Protein AF-A0A816HQ93-F1 (afdb_monomer)

Solvent-accessible surface area (backbone atoms only — not comparable to full-atom values): 8313 Å² total; per-residue (Å²): 134,85,81,80,67,64,86,59,54,49,67,66,62,56,48,53,56,49,52,57,51,48,50,42,70,73,32,41,80,74,82,33,50,63,66,55,41,50,50,51,51,32,56,52,48,36,55,51,49,53,54,51,41,54,55,51,51,52,50,52,53,51,45,51,54,49,50,54,50,52,52,50,53,50,51,52,53,52,60,59,49,72,75,51,86,86,78,76,91,75,81,78,68,86,67,91,59,77,44,70,62,56,38,51,30,46,33,52,42,37,31,45,54,49,51,54,47,50,33,56,75,68,68,51,76,45,93,61,54,63,48,51,56,51,52,48,54,60,48,66,67,80,133

Secondary structure (DSSP, 8-state):
-------S--HHHHHHHHHHHHHHHHHBTTTB-HHHHHHHHHHHHHHHHHHHHHHHHHHHHHHHHHHHHHHHHHHHHHHHHTTS---------------HHHHHHHHHHHHHHHHHHHHHHTT---TTHHHHHHHHHHTT---

Sequence (143 aa):
MILIAPSKPSNSIIATFRHLQAFSNDYSGSVLTEDECKQFQTIAMEEITKNYYELCSEILSSVRKMEDSIQRLRRVRESSKALSTMSQSMTTSSTAALTDDNKIRMQIQHDVNAYTSELKNLDIHIESSNKLTILNEESRLQI

Radius of gyration: 21.73 Å; Cα contacts (8 Å, |Δi|>4): 84; chains: 1; bounding box: 52×18×67 Å

Foldseek 3Di:
DDPDFDDAADVVLVVVLVVLVVQCVVPDPPPDDNVVSLVVSLVVLQVVLVVVLVVLVVVLVVLVVVQVVVVVVVVVVVVVVVVDPDDDDPPPPDPPPPDVSLSSLSNLLNNLVVNLVSCVVSVHDYPSNVSSVVSNVSSPDDD

Mean predicted aligned error: 8.16 Å

pLDDT: mean 85.09, std 17.44, range [37.66, 98.25]

Structure (mmCIF, N/CA/C/O backbone):
data_AF-A0A816HQ93-F1
#
_entry.id   AF-A0A816HQ93-F1
#
loop_
_atom_site.group_PDB
_atom_site.id
_atom_site.type_symbol
_atom_site.label_atom_id
_atom_site.label_alt_id
_atom_site.label_comp_id
_atom_site.label_asym_id
_atom_site.label_entity_id
_atom_site.label_seq_id
_atom_site.pdbx_PDB_ins_code
_atom_site.Cartn_x
_atom_site.Cartn_y
_atom_site.Cartn_z
_atom_site.occupancy
_atom_site.B_iso_or_equiv
_atom_site.auth_seq_id
_atom_site.auth_comp_id
_atom_site.auth_asym_id
_atom_site.auth_atom_id
_atom_site.pdbx_PDB_model_num
ATOM 1 N N . MET A 1 1 ? -30.151 9.261 4.744 1.00 37.66 1 MET A N 1
ATOM 2 C CA . MET A 1 1 ? -28.806 9.722 4.343 1.00 37.66 1 MET A CA 1
ATOM 3 C C . MET A 1 1 ? -27.911 8.492 4.293 1.00 37.66 1 MET A C 1
ATOM 5 O O . MET A 1 1 ? -27.657 7.908 5.336 1.00 37.66 1 MET A O 1
ATOM 9 N N . ILE A 1 2 ? -27.570 8.006 3.098 1.00 44.25 2 ILE A N 1
ATOM 10 C CA . ILE A 1 2 ? -26.739 6.803 2.939 1.00 44.25 2 ILE A CA 1
ATOM 11 C C . ILE A 1 2 ? -25.299 7.221 3.254 1.00 44.25 2 ILE A C 1
ATOM 13 O O . ILE A 1 2 ? -24.699 7.979 2.498 1.00 44.25 2 ILE A O 1
ATOM 17 N N . LEU A 1 3 ? -24.771 6.795 4.401 1.00 49.88 3 LEU A N 1
ATOM 18 C CA . LEU A 1 3 ? -23.350 6.918 4.727 1.00 49.88 3 LEU A CA 1
ATOM 19 C C . LEU A 1 3 ? -22.580 6.009 3.762 1.00 49.88 3 LEU A C 1
ATOM 21 O O . LEU A 1 3 ? -22.602 4.791 3.916 1.00 49.88 3 LEU A O 1
ATOM 25 N N . ILE A 1 4 ? -21.961 6.589 2.733 1.00 61.38 4 ILE A N 1
ATOM 26 C CA . ILE A 1 4 ? -21.182 5.829 1.751 1.00 61.38 4 ILE A CA 1
ATOM 27 C C . ILE A 1 4 ? -19.893 5.377 2.444 1.00 61.38 4 ILE A C 1
ATOM 29 O O . ILE A 1 4 ? -19.037 6.196 2.776 1.00 61.38 4 ILE A O 1
ATOM 33 N N . ALA A 1 5 ? -19.785 4.078 2.709 1.00 70.94 5 ALA A N 1
ATOM 34 C CA . ALA A 1 5 ? -18.534 3.468 3.132 1.00 70.94 5 ALA A CA 1
ATOM 35 C C . ALA A 1 5 ? -17.514 3.550 1.982 1.00 70.94 5 ALA A C 1
ATOM 37 O O . ALA A 1 5 ? -17.907 3.398 0.816 1.00 70.94 5 ALA A O 1
ATOM 38 N N . PRO A 1 6 ? -16.223 3.780 2.272 1.00 82.38 6 PRO A N 1
ATOM 39 C CA . PRO A 1 6 ? -15.210 3.688 1.238 1.00 82.38 6 PRO A CA 1
ATOM 40 C C . PRO A 1 6 ? -15.232 2.290 0.612 1.00 82.38 6 PRO A C 1
ATOM 42 O O . PRO A 1 6 ? -15.423 1.294 1.302 1.00 82.38 6 PRO A O 1
ATOM 45 N N . SER A 1 7 ? -15.124 2.242 -0.715 1.00 85.56 7 SER A N 1
ATOM 46 C CA . SER A 1 7 ? -15.277 1.015 -1.519 1.00 85.56 7 SER A CA 1
ATOM 47 C C . SER A 1 7 ? -14.230 0.887 -2.622 1.00 85.56 7 SER A C 1
ATOM 49 O O . SER A 1 7 ? -14.225 -0.087 -3.374 1.00 85.56 7 SER A O 1
ATOM 51 N N . LYS A 1 8 ? -13.364 1.893 -2.758 1.00 90.50 8 LYS A N 1
ATOM 52 C CA . LYS A 1 8 ? -12.349 1.982 -3.803 1.00 90.50 8 LYS A CA 1
ATOM 53 C C . LYS A 1 8 ? -11.026 2.418 -3.185 1.00 90.50 8 LYS A C 1
ATOM 55 O O . LYS A 1 8 ? -11.056 3.147 -2.193 1.00 90.50 8 LYS A O 1
ATOM 60 N N . PRO A 1 9 ? -9.892 2.027 -3.781 1.00 93.56 9 PRO A N 1
ATOM 61 C CA . PRO A 1 9 ? -8.594 2.562 -3.400 1.00 93.56 9 PRO A CA 1
ATOM 62 C C . PRO A 1 9 ? -8.553 4.079 -3.578 1.00 93.56 9 PRO A C 1
ATOM 64 O O . PRO A 1 9 ? -9.252 4.643 -4.428 1.00 93.56 9 PRO A O 1
ATOM 67 N N . SER A 1 10 ? -7.716 4.736 -2.790 1.00 94.44 10 SER A N 1
ATOM 68 C CA . SER A 1 10 ? -7.496 6.166 -2.875 1.00 94.44 10 SER A CA 1
ATOM 69 C C . SER A 1 10 ? -6.832 6.532 -4.201 1.00 94.44 10 SER A C 1
ATOM 71 O O . SER A 1 10 ? -6.065 5.768 -4.796 1.00 94.44 10 SER A O 1
ATOM 73 N N . ASN A 1 11 ? -7.111 7.749 -4.672 1.00 94.81 11 ASN A N 1
ATOM 74 C CA . ASN A 1 11 ? -6.506 8.251 -5.903 1.00 94.81 11 ASN A CA 1
ATOM 75 C C . ASN A 1 11 ? -4.974 8.320 -5.803 1.00 94.81 11 ASN A C 1
ATOM 77 O O . ASN A 1 11 ? -4.305 8.186 -6.819 1.00 94.81 11 ASN A O 1
ATOM 81 N N . SER A 1 12 ? -4.425 8.490 -4.596 1.00 92.31 12 SER A N 1
ATOM 82 C CA . SER A 1 12 ? -2.981 8.482 -4.359 1.00 92.31 12 SER A CA 1
ATOM 83 C C . SER A 1 12 ? -2.356 7.141 -4.736 1.00 92.31 12 SER A C 1
ATOM 85 O O . SER A 1 12 ? -1.403 7.134 -5.507 1.00 92.31 12 SER A O 1
ATOM 87 N N . ILE A 1 13 ? -2.928 6.013 -4.288 1.00 96.50 13 ILE A N 1
ATOM 88 C CA . ILE A 1 13 ? -2.446 4.675 -4.672 1.00 96.50 13 ILE A CA 1
ATOM 89 C C . ILE A 1 13 ? -2.517 4.494 -6.188 1.00 96.50 13 ILE A C 1
ATOM 91 O O . ILE A 1 13 ? -1.520 4.150 -6.819 1.00 96.50 13 ILE A O 1
ATOM 95 N N . ILE A 1 14 ? -3.668 4.805 -6.788 1.00 95.81 14 ILE A N 1
ATOM 96 C CA . ILE A 1 14 ? -3.874 4.667 -8.237 1.00 95.81 14 ILE A CA 1
ATOM 97 C C . ILE A 1 14 ? -2.858 5.514 -9.018 1.00 95.81 14 ILE A C 1
ATOM 99 O O . ILE A 1 14 ? -2.298 5.064 -10.016 1.00 95.81 14 ILE A O 1
ATOM 103 N N . ALA A 1 15 ? -2.621 6.750 -8.582 1.00 96.69 15 ALA A N 1
ATOM 104 C CA . ALA A 1 15 ? -1.686 7.652 -9.233 1.00 96.69 15 ALA A CA 1
ATOM 105 C C . ALA A 1 15 ? -0.241 7.157 -9.107 1.00 96.69 15 ALA A C 1
ATOM 107 O O . ALA A 1 15 ? 0.469 7.170 -10.106 1.00 96.69 15 ALA A O 1
ATOM 1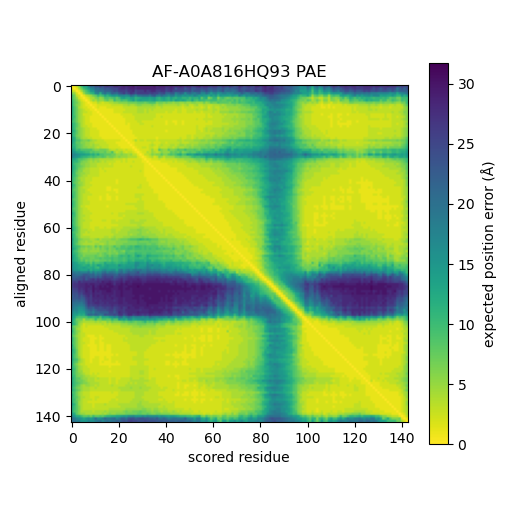08 N N . THR A 1 16 ? 0.191 6.688 -7.933 1.00 97.12 16 THR A N 1
ATOM 109 C CA . THR A 1 16 ? 1.551 6.162 -7.723 1.00 97.12 16 THR A CA 1
ATOM 110 C C . THR A 1 16 ? 1.890 5.069 -8.733 1.00 97.12 16 THR A C 1
ATOM 112 O O . THR A 1 16 ? 2.888 5.184 -9.443 1.00 97.12 16 THR A O 1
ATOM 115 N N . PHE A 1 17 ? 1.029 4.059 -8.879 1.00 96.62 17 PHE A N 1
ATOM 116 C CA . PHE A 1 17 ? 1.272 2.966 -9.826 1.00 96.62 17 PHE A CA 1
ATOM 117 C C . PHE A 1 17 ? 1.157 3.400 -11.287 1.00 96.62 17 PHE A C 1
ATOM 119 O O . PHE A 1 17 ? 1.937 2.945 -12.121 1.00 96.62 17 PHE A O 1
ATOM 126 N N . ARG A 1 18 ? 0.269 4.351 -11.599 1.00 96.75 18 ARG A N 1
ATOM 127 C CA . ARG A 1 18 ? 0.208 4.957 -12.936 1.00 96.75 18 ARG A CA 1
ATOM 128 C C . ARG A 1 18 ? 1.519 5.654 -13.304 1.00 96.75 18 ARG A C 1
ATOM 130 O O . ARG A 1 18 ? 1.996 5.481 -14.420 1.00 96.75 18 ARG A O 1
ATOM 137 N N . HIS A 1 19 ? 2.101 6.435 -12.393 1.00 96.06 19 HIS A N 1
ATOM 138 C CA . HIS A 1 19 ? 3.384 7.101 -12.639 1.00 96.06 19 HIS A CA 1
ATOM 139 C C . HIS A 1 19 ? 4.524 6.087 -12.779 1.00 96.06 19 HIS A C 1
ATOM 141 O O . HIS A 1 19 ? 5.389 6.255 -13.634 1.00 96.06 19 HIS A O 1
ATOM 147 N N . LEU A 1 20 ? 4.493 5.008 -11.993 1.00 95.12 20 LEU A N 1
ATOM 148 C CA . LEU A 1 20 ? 5.471 3.927 -12.078 1.00 95.12 20 LEU A CA 1
ATOM 149 C C . LEU A 1 20 ? 5.427 3.202 -13.435 1.00 95.12 20 LEU A C 1
ATOM 151 O O . LEU A 1 20 ? 6.470 2.887 -14.003 1.00 95.12 20 LEU A O 1
ATOM 155 N N . GLN A 1 21 ? 4.225 2.965 -13.967 1.00 94.00 21 GLN A N 1
ATOM 156 C CA . GLN A 1 21 ? 4.016 2.392 -15.300 1.00 94.00 21 GLN A CA 1
ATOM 157 C C . GLN A 1 21 ? 4.438 3.357 -16.412 1.00 94.00 21 GLN A C 1
ATOM 159 O O . GLN A 1 21 ? 5.110 2.945 -17.354 1.00 94.00 21 GLN A O 1
ATOM 164 N N . ALA A 1 22 ? 4.074 4.638 -16.294 1.00 95.12 22 ALA A N 1
ATOM 165 C CA . ALA A 1 22 ? 4.469 5.667 -17.253 1.00 95.12 22 ALA A CA 1
ATOM 166 C C . ALA A 1 22 ? 5.997 5.772 -17.363 1.00 95.12 22 ALA A C 1
ATOM 168 O O . ALA A 1 22 ? 6.522 5.776 -18.469 1.00 95.12 22 ALA A O 1
ATOM 169 N N . PHE A 1 23 ? 6.710 5.728 -16.231 1.00 94.38 23 PHE A N 1
ATOM 170 C CA . PHE A 1 23 ? 8.172 5.697 -16.212 1.00 94.38 23 PHE A CA 1
ATOM 171 C C . PHE A 1 23 ? 8.745 4.562 -17.076 1.00 94.38 23 PHE A C 1
ATOM 173 O O . PHE A 1 23 ? 9.587 4.812 -17.935 1.00 94.38 23 PHE A O 1
ATOM 180 N N . SER A 1 24 ? 8.276 3.323 -16.915 1.00 90.50 24 SER A N 1
ATOM 181 C CA . SER A 1 24 ? 8.785 2.226 -17.750 1.00 90.50 24 SER A CA 1
ATOM 182 C C . SER A 1 24 ? 8.433 2.405 -19.224 1.00 90.50 24 SER A C 1
ATOM 184 O O . SER A 1 24 ? 9.274 2.139 -20.074 1.00 90.50 24 SER A O 1
ATOM 186 N N . ASN A 1 25 ? 7.235 2.899 -19.538 1.00 92.62 25 ASN A N 1
ATOM 187 C CA . ASN A 1 25 ? 6.823 3.121 -20.925 1.00 92.62 25 ASN A CA 1
ATOM 188 C C . ASN A 1 25 ? 7.651 4.209 -21.626 1.00 92.62 25 ASN A C 1
ATOM 190 O O . ASN A 1 25 ? 7.913 4.096 -22.820 1.00 92.62 25 ASN A O 1
ATOM 194 N N . ASP A 1 26 ? 8.058 5.247 -20.895 1.00 93.50 26 ASP A N 1
ATOM 195 C CA . ASP A 1 26 ? 8.773 6.392 -21.463 1.00 93.50 26 ASP A CA 1
ATOM 196 C C . ASP A 1 26 ? 10.277 6.108 -21.647 1.00 93.50 26 ASP A C 1
ATOM 198 O O . ASP A 1 26 ? 10.901 6.611 -22.589 1.00 93.50 26 ASP A O 1
ATOM 202 N N . TYR A 1 27 ? 10.873 5.291 -20.768 1.00 91.69 27 TYR A N 1
ATOM 203 C CA . TYR A 1 27 ? 12.330 5.101 -20.709 1.00 91.69 27 TYR A CA 1
ATOM 204 C C . TYR A 1 27 ? 12.827 3.708 -21.121 1.00 91.69 27 TYR A C 1
ATOM 206 O O . TYR A 1 27 ? 13.997 3.585 -21.501 1.00 91.69 27 TYR A O 1
ATOM 214 N N . SER A 1 28 ? 11.983 2.671 -21.075 1.00 90.56 28 SER A N 1
ATOM 215 C CA . SER A 1 28 ? 12.401 1.309 -21.426 1.00 90.56 28 SER A CA 1
ATOM 216 C C . SER A 1 28 ? 12.627 1.164 -22.931 1.00 90.56 28 SER A C 1
ATOM 218 O O . SER A 1 28 ? 11.795 1.551 -23.750 1.00 90.56 28 SER A O 1
ATOM 220 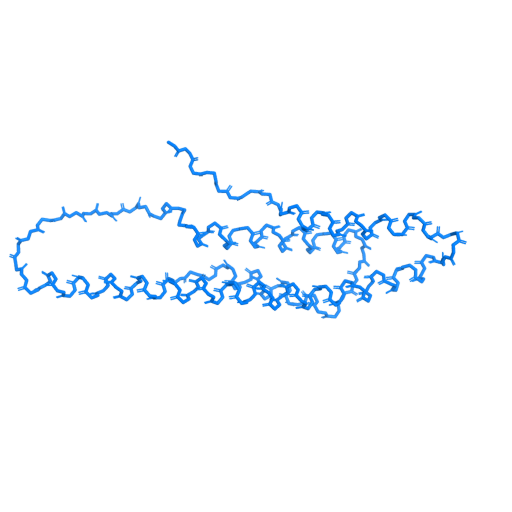N N . GLY A 1 29 ? 13.784 0.623 -23.311 1.00 84.81 29 GLY A N 1
ATOM 221 C CA . GLY A 1 29 ? 14.185 0.427 -24.706 1.00 84.81 29 GLY A CA 1
ATOM 222 C C . GLY A 1 29 ? 14.659 1.699 -25.418 1.00 84.81 29 GLY A C 1
ATOM 223 O O . GLY A 1 29 ? 15.155 1.604 -26.540 1.00 84.81 29 GLY A O 1
ATOM 224 N N . SER A 1 30 ? 14.547 2.871 -24.780 1.00 89.81 30 SER A N 1
ATOM 225 C CA . SER A 1 30 ? 15.052 4.146 -25.299 1.00 89.81 30 SER A CA 1
ATOM 226 C C . SER A 1 30 ? 16.342 4.569 -24.594 1.00 89.81 30 SER A C 1
ATOM 228 O O . SER A 1 30 ? 17.381 4.713 -25.236 1.00 89.81 30 SER A O 1
ATOM 230 N N . VAL A 1 31 ? 16.278 4.748 -23.272 1.00 92.50 31 VAL A N 1
ATOM 231 C CA . VAL A 1 31 ? 17.385 5.227 -22.428 1.00 92.50 31 VAL A CA 1
ATOM 232 C C . VAL A 1 31 ? 17.869 4.133 -21.485 1.00 92.50 31 VAL A C 1
ATOM 234 O O . VAL A 1 31 ? 19.064 4.042 -21.225 1.00 92.50 31 VAL A O 1
ATOM 237 N N . LEU A 1 32 ? 16.944 3.314 -20.987 1.00 93.38 32 LEU A N 1
ATOM 238 C CA . LEU A 1 32 ? 17.211 2.247 -20.034 1.00 93.38 32 LEU A CA 1
ATOM 239 C C . LEU A 1 32 ? 16.834 0.899 -20.637 1.00 93.38 32 LEU A C 1
ATOM 241 O O . LEU A 1 32 ? 15.876 0.775 -21.407 1.00 93.38 32 LEU A O 1
ATOM 245 N N . THR A 1 33 ? 17.567 -0.135 -20.252 1.00 94.56 33 THR A N 1
ATOM 246 C CA . THR A 1 33 ? 17.131 -1.512 -20.470 1.00 94.56 33 THR A CA 1
ATOM 247 C C . THR A 1 33 ? 15.896 -1.824 -19.620 1.00 94.56 33 THR A C 1
ATOM 249 O O . THR A 1 33 ? 15.582 -1.137 -18.645 1.00 94.56 33 THR A O 1
ATOM 252 N N . GLU A 1 34 ? 15.168 -2.877 -19.987 1.00 90.94 34 GLU A N 1
ATOM 253 C CA . GLU A 1 34 ? 14.023 -3.355 -19.206 1.00 90.94 34 GLU A CA 1
ATOM 254 C C . GLU A 1 34 ? 14.421 -3.726 -17.766 1.00 90.94 34 GLU A C 1
ATOM 256 O O . GLU A 1 34 ? 13.713 -3.372 -16.823 1.00 90.94 34 GLU A O 1
ATOM 261 N N . ASP A 1 35 ? 15.591 -4.350 -17.592 1.00 92.81 35 ASP A N 1
ATOM 262 C CA . ASP A 1 35 ? 16.134 -4.731 -16.283 1.00 92.81 35 ASP A CA 1
ATOM 263 C C . ASP A 1 35 ? 16.475 -3.508 -15.418 1.00 92.81 35 ASP A C 1
ATOM 265 O O . ASP A 1 35 ? 16.069 -3.432 -14.259 1.00 92.81 35 ASP A O 1
ATOM 269 N N . GLU A 1 36 ? 17.119 -2.488 -15.995 1.00 94.62 36 GLU A N 1
ATOM 270 C CA . GLU A 1 36 ? 17.403 -1.235 -15.284 1.00 94.62 36 GLU A CA 1
ATOM 271 C C . GLU A 1 36 ? 16.110 -0.530 -14.860 1.00 94.62 36 GLU A C 1
ATOM 273 O O . GLU A 1 36 ? 15.981 -0.124 -13.703 1.00 94.62 36 GLU A O 1
ATOM 278 N N . CYS A 1 37 ? 15.111 -0.428 -15.748 1.00 94.50 37 CYS A N 1
ATOM 279 C CA . CYS A 1 37 ? 13.796 0.110 -15.390 1.00 94.50 37 CYS A CA 1
ATOM 280 C C . CYS A 1 37 ? 13.174 -0.664 -14.224 1.00 94.50 37 CYS A C 1
ATOM 282 O O . CYS A 1 37 ? 12.682 -0.055 -13.271 1.00 94.50 37 CYS A O 1
ATOM 284 N N . LYS A 1 38 ? 13.228 -1.998 -14.268 1.00 93.75 38 LYS A N 1
ATOM 285 C CA . LYS A 1 38 ? 12.691 -2.856 -13.211 1.00 93.75 38 LYS A CA 1
ATOM 286 C C . LYS A 1 38 ? 13.422 -2.656 -11.884 1.00 93.75 38 LYS A C 1
ATOM 288 O O . LYS A 1 38 ? 12.781 -2.590 -10.831 1.00 93.75 38 LYS A O 1
ATOM 293 N N . GLN A 1 39 ? 14.743 -2.504 -11.920 1.00 94.94 39 GLN A N 1
ATOM 294 C CA . GLN A 1 39 ? 15.553 -2.212 -10.741 1.00 94.94 39 GLN A CA 1
ATOM 295 C C . GLN A 1 39 ? 15.184 -0.849 -10.140 1.00 94.94 39 GLN A C 1
ATOM 297 O O . GLN A 1 39 ? 14.959 -0.754 -8.932 1.00 94.94 39 GLN A O 1
ATOM 302 N N . PHE A 1 40 ? 15.037 0.187 -10.972 1.00 95.38 40 PHE A N 1
ATOM 303 C CA . PHE A 1 40 ? 14.585 1.509 -10.533 1.00 95.38 40 PHE A CA 1
ATOM 304 C C . PHE A 1 40 ? 13.204 1.459 -9.883 1.00 95.38 40 PHE A C 1
ATOM 306 O O . PHE A 1 40 ? 13.024 1.991 -8.786 1.00 95.38 40 PHE A O 1
ATOM 313 N N . GLN A 1 41 ? 12.241 0.793 -10.524 1.00 95.44 41 GLN A N 1
ATOM 314 C CA . GLN A 1 41 ? 10.902 0.621 -9.966 1.00 95.44 41 GLN A CA 1
ATOM 315 C C . GLN A 1 41 ? 10.950 -0.096 -8.615 1.00 95.44 41 GLN A C 1
ATOM 317 O O . GLN A 1 41 ? 10.289 0.329 -7.673 1.00 95.44 41 GLN A O 1
ATOM 322 N N . THR A 1 42 ? 11.761 -1.147 -8.497 1.00 96.88 42 THR A N 1
ATOM 323 C CA . THR A 1 42 ? 11.903 -1.917 -7.255 1.00 96.88 42 THR A CA 1
ATOM 324 C C . THR A 1 42 ? 12.470 -1.062 -6.122 1.00 96.88 42 THR A C 1
ATOM 326 O O . THR A 1 42 ? 11.898 -1.036 -5.034 1.00 96.88 42 THR A O 1
ATOM 329 N N . ILE A 1 43 ? 13.537 -0.299 -6.379 1.00 97.31 43 ILE 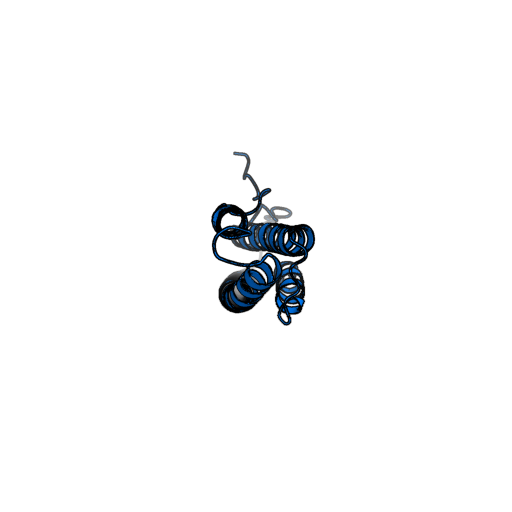A N 1
ATOM 330 C CA . ILE A 1 43 ? 14.141 0.600 -5.384 1.00 97.31 43 ILE A CA 1
ATOM 331 C C . ILE A 1 43 ? 13.151 1.692 -4.963 1.00 97.31 43 ILE A C 1
ATOM 333 O O . ILE A 1 43 ? 12.982 1.951 -3.770 1.00 97.31 43 ILE A O 1
ATOM 337 N N . ALA A 1 44 ? 12.466 2.312 -5.927 1.00 96.94 44 ALA A N 1
ATOM 338 C CA . ALA A 1 44 ? 11.471 3.340 -5.643 1.00 96.94 44 ALA A CA 1
ATOM 339 C C . ALA A 1 44 ? 10.318 2.782 -4.798 1.00 96.94 44 ALA A C 1
ATOM 341 O O . ALA A 1 44 ? 9.933 3.383 -3.796 1.00 96.94 44 ALA A O 1
ATOM 342 N N . MET A 1 45 ? 9.790 1.613 -5.164 1.00 97.75 45 MET A N 1
ATOM 343 C CA . MET A 1 45 ? 8.680 0.989 -4.449 1.00 97.75 45 MET A CA 1
ATOM 344 C C . MET A 1 45 ? 9.064 0.497 -3.058 1.00 97.75 45 MET A C 1
ATOM 346 O O . MET A 1 45 ? 8.237 0.583 -2.153 1.00 97.75 45 MET A O 1
ATOM 350 N N . GLU A 1 46 ? 10.296 0.038 -2.853 1.00 98.25 46 GLU A N 1
ATOM 351 C CA . GLU A 1 46 ? 10.808 -0.320 -1.529 1.00 98.25 46 GLU A CA 1
ATOM 352 C C . GLU A 1 46 ? 10.780 0.892 -0.584 1.00 98.25 46 GLU A C 1
ATOM 354 O O . GLU A 1 46 ? 10.280 0.804 0.540 1.00 98.25 46 GLU A O 1
ATOM 359 N N . GLU A 1 47 ? 11.242 2.054 -1.048 1.00 98.06 47 GLU A N 1
ATOM 360 C CA . GLU A 1 47 ? 11.247 3.276 -0.240 1.00 98.06 47 GLU A CA 1
ATOM 361 C C . GLU A 1 47 ? 9.832 3.829 -0.018 1.00 98.06 47 GLU A C 1
ATOM 363 O O . GLU A 1 47 ? 9.450 4.176 1.103 1.00 98.06 47 GLU A O 1
ATOM 368 N N . ILE A 1 48 ? 9.002 3.853 -1.064 1.00 97.50 48 ILE A N 1
ATOM 369 C CA . ILE A 1 48 ? 7.605 4.293 -0.956 1.00 97.50 48 ILE A CA 1
ATOM 370 C C . ILE A 1 48 ? 6.830 3.381 0.003 1.00 97.50 48 ILE A C 1
ATOM 372 O O . ILE A 1 48 ? 6.031 3.878 0.794 1.00 97.50 48 ILE A O 1
ATOM 376 N N . THR A 1 49 ? 7.068 2.067 -0.016 1.00 98.25 49 THR A N 1
ATOM 377 C CA . THR A 1 49 ? 6.381 1.111 0.870 1.00 98.25 49 THR A CA 1
ATOM 378 C C . THR A 1 49 ? 6.741 1.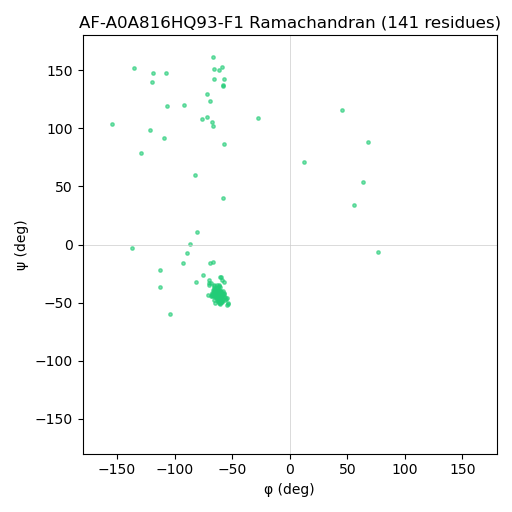340 2.333 1.00 98.25 49 THR A C 1
ATOM 380 O O . THR A 1 49 ? 5.857 1.309 3.192 1.00 98.25 49 THR A O 1
ATOM 383 N N . LYS A 1 50 ? 8.015 1.621 2.642 1.00 98.06 50 LYS A N 1
ATOM 384 C CA . LYS A 1 50 ? 8.445 1.942 4.013 1.00 98.06 50 LYS A CA 1
ATOM 385 C C . LYS A 1 50 ? 7.742 3.188 4.541 1.00 98.06 50 LYS A C 1
ATOM 387 O O . LYS A 1 50 ? 7.140 3.118 5.610 1.00 98.06 50 LYS A O 1
ATOM 392 N N . ASN A 1 51 ? 7.754 4.265 3.759 1.00 97.56 51 ASN A N 1
ATOM 393 C CA . ASN A 1 51 ? 7.117 5.530 4.124 1.00 97.56 51 ASN A CA 1
ATOM 394 C C . ASN A 1 51 ? 5.588 5.397 4.231 1.00 97.56 51 ASN A C 1
ATOM 396 O O . ASN A 1 51 ? 4.975 5.918 5.161 1.00 97.56 51 ASN A O 1
ATOM 400 N N . TYR A 1 52 ? 4.965 4.656 3.309 1.00 97.56 52 TYR A N 1
ATOM 401 C CA . TYR A 1 52 ? 3.530 4.372 3.339 1.00 97.56 52 TYR A CA 1
ATOM 402 C C . TYR A 1 52 ? 3.127 3.618 4.611 1.00 97.56 52 TYR A C 1
ATOM 404 O O . TYR A 1 52 ? 2.159 3.994 5.271 1.00 97.56 52 TYR A O 1
ATOM 412 N N . TYR A 1 53 ? 3.895 2.593 4.987 1.00 98.00 53 TYR A N 1
ATOM 413 C CA . TYR A 1 53 ? 3.665 1.850 6.221 1.00 98.00 53 TYR A CA 1
ATOM 414 C C . TYR A 1 53 ? 3.751 2.745 7.460 1.00 98.00 53 TYR A C 1
ATOM 416 O O . TYR A 1 53 ? 2.850 2.704 8.293 1.00 98.00 53 TYR A O 1
ATOM 424 N N . GLU A 1 54 ? 4.805 3.556 7.581 1.00 97.81 54 GLU A N 1
ATOM 425 C CA . GLU A 1 54 ? 5.003 4.431 8.743 1.00 97.81 54 GLU A CA 1
ATOM 426 C C . GLU A 1 54 ? 3.840 5.412 8.905 1.00 97.81 54 GLU A C 1
ATOM 428 O O . GLU A 1 54 ? 3.240 5.489 9.979 1.00 97.81 54 GLU A O 1
ATOM 433 N N . LEU A 1 55 ? 3.449 6.068 7.810 1.00 97.06 55 LEU A N 1
ATOM 434 C CA . LEU A 1 55 ? 2.322 6.994 7.795 1.00 97.06 55 LEU A CA 1
ATOM 435 C C . LEU A 1 55 ? 1.007 6.307 8.188 1.00 97.06 55 LEU A C 1
ATOM 437 O O . LEU A 1 55 ? 0.261 6.806 9.031 1.00 97.06 55 LEU A O 1
ATOM 441 N N . CYS A 1 56 ? 0.690 5.160 7.585 1.00 96.69 56 CYS A N 1
ATOM 442 C CA . CYS A 1 56 ? -0.569 4.480 7.867 1.00 96.69 56 CYS A CA 1
ATOM 443 C C . CYS A 1 56 ? -0.606 3.875 9.275 1.00 96.69 56 CYS A C 1
ATOM 445 O O . CYS A 1 56 ? -1.660 3.906 9.911 1.00 96.69 56 CYS A O 1
ATOM 447 N N . SER A 1 57 ? 0.522 3.386 9.792 1.00 96.19 57 SER A N 1
ATOM 448 C CA . SER A 1 57 ? 0.627 2.895 11.168 1.00 96.19 57 SER A CA 1
ATOM 449 C C . SER A 1 57 ? 0.427 4.029 12.185 1.00 96.19 57 SER A C 1
ATOM 451 O O . SER A 1 57 ? -0.296 3.864 13.172 1.00 96.19 57 SER A O 1
ATOM 453 N N . GLU A 1 58 ? 0.952 5.231 11.916 1.00 96.50 58 GLU A N 1
ATOM 454 C CA . GLU A 1 58 ? 0.684 6.421 12.734 1.00 96.50 58 GLU A CA 1
ATOM 455 C C . GLU A 1 58 ? -0.805 6.809 12.721 1.00 96.50 58 GLU A C 1
ATOM 457 O O . GLU A 1 58 ? -1.395 7.090 13.775 1.00 96.50 58 GLU A O 1
ATOM 462 N N . ILE A 1 59 ? -1.440 6.768 11.544 1.00 95.19 59 ILE A N 1
ATOM 463 C CA . ILE A 1 59 ? -2.880 7.020 11.399 1.00 95.19 59 ILE A CA 1
ATOM 464 C C . ILE A 1 59 ? -3.681 5.997 12.213 1.00 95.19 59 ILE A C 1
ATOM 466 O O . ILE A 1 59 ? -4.519 6.389 13.027 1.00 95.19 59 ILE A O 1
ATOM 470 N N . LEU A 1 60 ? -3.411 4.698 12.054 1.00 94.00 60 LEU A N 1
ATOM 471 C CA . LEU A 1 60 ? -4.115 3.634 12.780 1.00 94.00 60 LEU A CA 1
ATOM 472 C C . LEU A 1 60 ? -3.909 3.735 14.297 1.00 94.00 60 LEU A C 1
ATOM 474 O O . LEU A 1 60 ? -4.861 3.573 15.061 1.00 94.00 60 LEU A O 1
ATOM 478 N N . SER A 1 61 ? -2.699 4.071 14.745 1.00 94.19 61 SER A N 1
ATOM 479 C CA . SER A 1 61 ? -2.393 4.328 16.157 1.00 94.19 61 SER A CA 1
ATOM 480 C C . SER A 1 61 ? -3.210 5.495 16.718 1.00 94.19 61 SER A C 1
ATOM 482 O O . SER A 1 61 ? -3.730 5.427 17.835 1.00 94.19 61 SER A O 1
ATOM 484 N N . SER A 1 62 ? -3.372 6.562 15.935 1.00 93.44 62 SER A N 1
ATOM 485 C CA . SER A 1 62 ? -4.173 7.729 16.313 1.00 93.44 62 SER A CA 1
ATOM 486 C C . SER A 1 62 ? -5.662 7.398 16.403 1.00 93.44 62 SER A C 1
ATOM 488 O O . SER A 1 62 ? -6.312 7.779 17.378 1.00 93.44 62 SER A O 1
ATOM 490 N N . VAL A 1 63 ? -6.181 6.628 15.441 1.00 91.75 63 VAL A N 1
ATOM 491 C CA . VAL A 1 63 ? -7.558 6.117 15.465 1.00 91.75 63 VAL A CA 1
ATOM 492 C C . VAL A 1 63 ? -7.787 5.268 16.718 1.00 91.75 63 VAL A C 1
ATOM 494 O O . VAL A 1 63 ? -8.709 5.535 17.484 1.00 91.75 63 VAL A O 1
ATOM 497 N N . ARG A 1 64 ? -6.890 4.320 17.004 1.00 90.19 64 ARG A N 1
ATOM 498 C CA . ARG A 1 64 ? -6.956 3.468 18.198 1.00 90.19 64 ARG A CA 1
ATOM 499 C C . ARG A 1 64 ? -7.020 4.274 19.500 1.00 90.19 64 ARG A C 1
ATOM 501 O O . ARG A 1 64 ? -7.872 4.024 20.349 1.00 90.19 64 ARG A O 1
ATOM 508 N N . LYS A 1 65 ? -6.157 5.283 19.652 1.00 90.00 65 LYS A N 1
ATOM 509 C CA . LYS A 1 65 ? -6.172 6.171 20.831 1.00 90.00 65 LYS A CA 1
ATOM 510 C C . LYS A 1 65 ? -7.494 6.934 20.959 1.00 90.00 65 LYS A C 1
ATOM 512 O O . LYS A 1 65 ? -7.954 7.180 22.077 1.00 90.00 65 LYS A O 1
ATOM 517 N N . MET A 1 66 ? -8.096 7.324 19.836 1.00 87.38 66 MET A N 1
ATOM 518 C CA . MET A 1 66 ? -9.388 8.007 19.818 1.00 87.38 66 MET A CA 1
ATOM 519 C C . MET A 1 66 ? -10.513 7.082 20.289 1.00 87.38 66 MET A C 1
ATOM 521 O O . MET A 1 66 ? -11.308 7.472 21.147 1.00 87.38 66 MET A O 1
ATOM 525 N N . GLU A 1 67 ? -10.530 5.840 19.811 1.00 86.44 67 GLU A N 1
ATOM 526 C CA . GLU A 1 67 ? -11.487 4.818 20.241 1.00 86.44 67 GLU A CA 1
ATOM 527 C C . GLU A 1 67 ? -11.376 4.516 21.732 1.00 86.44 67 GLU A C 1
ATOM 529 O O . GLU A 1 67 ? -12.383 4.558 22.443 1.00 86.44 67 GLU A O 1
ATOM 534 N N . ASP A 1 68 ? -10.153 4.305 22.225 1.00 86.94 68 ASP A N 1
ATOM 535 C CA . ASP A 1 68 ? -9.875 4.072 23.643 1.00 86.94 68 ASP A CA 1
ATOM 536 C C . ASP A 1 68 ? -10.382 5.237 24.510 1.00 86.94 68 ASP A C 1
ATOM 538 O O . ASP A 1 68 ? -11.002 5.032 25.563 1.00 86.94 68 ASP A O 1
ATOM 542 N N . SER A 1 69 ? -10.163 6.476 24.055 1.00 86.44 69 SER A N 1
ATOM 543 C CA . SER A 1 69 ? -10.640 7.688 24.729 1.00 86.44 69 SER A CA 1
ATOM 544 C C . SER A 1 69 ? -12.172 7.741 24.795 1.00 86.44 69 SER A C 1
ATOM 546 O O . SER A 1 69 ? -12.743 7.925 25.877 1.00 86.44 69 SER A O 1
ATOM 548 N N . ILE A 1 70 ? -12.861 7.498 23.672 1.00 85.06 70 ILE A N 1
ATOM 549 C CA . ILE A 1 70 ? -14.332 7.464 23.605 1.00 85.06 70 ILE A CA 1
ATOM 550 C C . ILE A 1 70 ? -14.887 6.344 24.492 1.00 85.06 70 ILE A C 1
ATOM 552 O O . ILE A 1 70 ? -15.847 6.560 25.238 1.00 85.06 70 ILE A O 1
ATOM 556 N N . GLN A 1 71 ? -14.285 5.155 24.456 1.00 85.62 71 GLN A N 1
ATOM 557 C CA . GLN A 1 71 ? -14.716 4.011 25.256 1.00 85.62 71 GLN A CA 1
ATOM 558 C C . GLN A 1 71 ? -14.546 4.292 26.755 1.00 85.62 71 GLN A C 1
ATOM 560 O O . GLN A 1 71 ? -15.441 3.999 27.550 1.00 85.62 71 GLN A O 1
ATOM 565 N N . ARG A 1 72 ? -13.444 4.936 27.160 1.00 87.56 72 ARG A N 1
ATOM 566 C CA . ARG A 1 72 ? -13.236 5.379 28.546 1.00 87.56 72 ARG A CA 1
ATOM 567 C C . ARG A 1 72 ? -14.284 6.402 28.985 1.00 87.56 72 ARG A C 1
ATOM 569 O O . ARG A 1 72 ? -14.834 6.254 30.075 1.00 87.56 72 ARG A O 1
ATOM 576 N N . LEU A 1 73 ? -14.598 7.395 28.151 1.00 83.75 73 LEU A N 1
ATOM 577 C CA . LEU A 1 73 ? -15.646 8.381 28.443 1.00 83.75 73 LEU A CA 1
ATOM 578 C C . LEU A 1 73 ? -17.026 7.726 28.607 1.00 83.75 73 LEU A C 1
ATOM 580 O O . LEU A 1 73 ? -17.768 8.087 29.523 1.00 83.75 73 LEU A O 1
ATOM 584 N N . ARG A 1 74 ? -17.355 6.729 27.771 1.00 84.56 74 ARG A N 1
ATOM 585 C CA . ARG A 1 74 ? -18.597 5.944 27.895 1.00 84.56 74 ARG A CA 1
ATOM 586 C C . ARG A 1 74 ? -18.679 5.223 29.243 1.00 84.56 74 ARG A C 1
ATOM 588 O O . ARG A 1 74 ? -19.668 5.402 29.949 1.00 84.56 74 ARG A O 1
ATOM 595 N N . ARG A 1 75 ? -17.610 4.525 29.652 1.00 84.19 75 ARG A N 1
ATOM 596 C CA . ARG A 1 75 ? -17.538 3.844 30.961 1.00 84.19 75 ARG A CA 1
ATOM 597 C C . ARG A 1 75 ? -17.720 4.811 32.133 1.00 84.19 75 ARG A C 1
ATOM 599 O O . ARG A 1 75 ? -18.463 4.512 33.058 1.00 84.19 75 ARG A O 1
ATOM 606 N N . VAL A 1 76 ? -17.075 5.983 32.099 1.00 83.38 76 VAL A N 1
ATOM 607 C CA . VAL A 1 76 ? -17.222 6.998 33.163 1.00 83.38 76 VAL A CA 1
ATOM 608 C C . VAL A 1 76 ? -18.675 7.462 33.276 1.00 83.38 76 VAL A C 1
ATOM 610 O O . VAL A 1 76 ? -19.214 7.515 34.379 1.00 83.38 76 VAL A O 1
ATOM 613 N N . ARG A 1 77 ? -19.335 7.739 32.144 1.00 80.62 77 ARG A N 1
ATOM 614 C CA . ARG A 1 77 ? -20.745 8.156 32.121 1.00 80.62 77 ARG A CA 1
ATOM 615 C C . ARG A 1 77 ? -21.681 7.077 32.667 1.00 80.62 77 ARG A C 1
ATOM 617 O O . ARG A 1 77 ? -22.624 7.408 33.382 1.00 80.62 77 ARG A O 1
ATOM 624 N N . GLU A 1 78 ? -21.433 5.813 32.338 1.00 79.56 78 GLU A N 1
ATOM 625 C CA . GLU A 1 78 ? -22.197 4.671 32.854 1.00 79.56 78 GLU A CA 1
ATOM 626 C C . GLU A 1 78 ? -22.024 4.510 34.370 1.00 79.56 78 GLU A C 1
ATOM 628 O O . GLU A 1 78 ? -23.021 4.411 35.086 1.00 79.56 78 GLU A O 1
ATOM 633 N N . SER A 1 79 ? -20.793 4.608 34.882 1.00 74.94 79 SER A N 1
ATOM 634 C CA . SER A 1 79 ? -20.511 4.565 36.324 1.00 74.94 79 SER A CA 1
ATOM 635 C C . SER A 1 79 ? -21.164 5.717 37.096 1.00 74.94 79 SER A C 1
ATOM 637 O O . SER A 1 79 ? -21.650 5.512 38.205 1.00 74.94 79 SER A O 1
ATOM 639 N N . SER A 1 80 ? -21.241 6.923 36.519 1.00 68.50 80 SER A N 1
ATOM 640 C CA . SER A 1 80 ? -21.959 8.052 37.134 1.00 68.50 80 SER A CA 1
ATOM 641 C C . SER A 1 80 ? -23.480 7.861 37.138 1.00 68.50 80 SER A C 1
ATOM 643 O O . SER A 1 80 ? -24.149 8.329 38.056 1.00 68.50 80 SER A O 1
ATOM 645 N N . LYS A 1 81 ? -24.035 7.156 36.141 1.00 61.09 81 LYS A N 1
ATOM 646 C CA . LYS A 1 81 ? -25.468 6.821 36.067 1.00 61.09 81 LYS A CA 1
ATOM 647 C C . LYS A 1 81 ? -25.857 5.703 37.042 1.00 61.09 81 LYS A C 1
ATOM 649 O O . LYS A 1 81 ? -26.997 5.661 37.482 1.00 61.09 81 LYS A O 1
ATOM 654 N N . ALA A 1 82 ? -24.918 4.831 37.415 1.00 57.59 82 ALA A N 1
ATOM 655 C CA . ALA A 1 82 ? -25.138 3.790 38.421 1.00 57.59 82 ALA A CA 1
ATOM 656 C C . ALA A 1 82 ? -25.316 4.342 39.854 1.00 57.59 82 ALA A C 1
ATOM 658 O O . ALA A 1 82 ? -25.827 3.628 40.713 1.00 57.59 82 ALA A O 1
ATOM 659 N N . LEU A 1 83 ? -24.949 5.607 40.110 1.00 55.41 83 LEU A N 1
ATOM 660 C CA . LEU A 1 83 ? -25.145 6.272 41.406 1.00 55.41 83 LEU A CA 1
ATOM 661 C C . LEU A 1 83 ? -26.510 6.988 41.527 1.00 55.41 83 LEU A C 1
ATOM 663 O O . LEU A 1 83 ? -26.867 7.436 42.614 1.00 55.41 83 LEU A O 1
ATOM 667 N N . SER A 1 84 ? -27.301 7.073 40.448 1.00 47.19 84 SER A N 1
ATOM 668 C CA . SER A 1 84 ? -28.676 7.589 40.474 1.00 47.19 84 SER A CA 1
ATOM 669 C C . SER A 1 84 ? -29.664 6.538 39.960 1.00 47.19 84 SER A C 1
ATOM 671 O O . SER A 1 84 ? -29.858 6.327 38.764 1.00 47.19 84 SER A O 1
ATOM 673 N N . THR A 1 85 ? -30.304 5.835 40.891 1.00 51.97 85 THR A N 1
ATOM 674 C CA . THR A 1 85 ? -31.335 4.842 40.580 1.00 51.97 85 THR A CA 1
ATOM 675 C C . THR A 1 85 ? -32.487 5.475 39.785 1.00 51.97 85 THR A C 1
ATOM 677 O O . THR A 1 85 ? -32.986 6.539 40.137 1.00 51.97 85 THR A O 1
ATOM 680 N N . MET A 1 86 ? -32.937 4.757 38.751 1.00 52.84 86 MET A N 1
ATOM 681 C CA . MET A 1 86 ? -34.087 5.030 37.873 1.00 52.84 86 MET A CA 1
ATOM 682 C C . MET A 1 86 ? -33.992 6.246 36.936 1.00 52.84 86 MET A C 1
ATOM 684 O O . MET A 1 86 ? -34.580 7.300 37.166 1.00 52.84 86 MET A O 1
ATOM 688 N N . SER A 1 87 ? -33.440 6.021 35.743 1.00 43.12 87 SER A N 1
ATOM 689 C CA . SER A 1 87 ? -34.117 6.472 34.519 1.00 43.12 87 SER A CA 1
ATOM 690 C C . SER A 1 87 ? -33.719 5.626 33.316 1.00 43.12 87 SER A C 1
ATOM 692 O O . SER A 1 87 ? -32.621 5.741 32.773 1.00 43.12 87 SER A O 1
ATOM 694 N N . GLN A 1 88 ? -34.678 4.763 32.979 1.00 41.16 88 GLN A N 1
ATOM 695 C CA . GLN A 1 88 ? -35.120 4.340 31.657 1.00 41.16 88 GLN A CA 1
ATOM 696 C C . GLN A 1 88 ? -34.044 3.984 30.623 1.00 41.16 88 GLN A C 1
ATOM 698 O O . GLN A 1 88 ? -33.282 4.816 30.131 1.00 41.16 88 GLN A O 1
ATOM 703 N N . SER A 1 89 ? -34.079 2.699 30.268 1.00 46.00 89 SER A N 1
ATOM 704 C CA . SER A 1 89 ? -33.593 2.115 29.023 1.00 46.00 89 SER A CA 1
ATOM 705 C C . SER A 1 89 ? -33.632 3.111 27.857 1.00 46.00 89 SER A C 1
ATOM 707 O O . SER A 1 89 ? -34.695 3.434 27.334 1.00 46.00 89 SER A O 1
ATOM 709 N N . MET A 1 90 ? -32.457 3.562 27.428 1.00 42.22 90 MET A N 1
ATOM 710 C CA . MET A 1 90 ? -32.206 3.740 26.007 1.00 42.22 90 MET A CA 1
ATOM 711 C C . MET A 1 90 ? -31.225 2.649 25.618 1.00 42.22 90 MET A C 1
ATOM 713 O O . MET A 1 90 ? -30.009 2.804 25.714 1.00 42.22 90 MET A O 1
ATOM 717 N N . THR A 1 91 ? -31.782 1.523 25.194 1.00 41.47 91 THR A N 1
ATOM 718 C CA . THR A 1 91 ? -31.131 0.622 24.257 1.00 41.47 91 THR A CA 1
ATOM 719 C C . THR A 1 91 ? -30.801 1.407 22.989 1.00 41.47 91 THR A C 1
ATOM 721 O O . THR A 1 91 ? -31.561 1.397 22.028 1.00 41.47 91 THR A O 1
ATOM 724 N N . THR A 1 92 ? -29.646 2.073 22.952 1.00 43.50 92 THR A N 1
ATOM 725 C CA . THR A 1 92 ? -28.940 2.291 21.684 1.00 43.50 92 THR A CA 1
ATOM 726 C C . THR A 1 92 ? -28.135 1.034 21.382 1.00 43.50 92 THR A C 1
ATOM 728 O O . THR A 1 92 ? -26.907 1.046 21.303 1.00 43.50 92 THR A O 1
ATOM 731 N N . SER A 1 93 ? -28.848 -0.086 21.267 1.00 40.19 93 SER A N 1
ATOM 732 C CA . SER A 1 93 ? -28.385 -1.190 20.450 1.00 40.19 93 SER A CA 1
ATOM 733 C C . SER A 1 93 ? -28.178 -0.665 19.031 1.00 40.19 93 SER A C 1
ATOM 735 O O . SER A 1 93 ? -28.964 0.141 18.532 1.00 40.19 93 SER A O 1
ATOM 737 N N . SER A 1 94 ? -27.132 -1.169 18.385 1.00 38.41 94 SER A N 1
ATOM 738 C CA . SER A 1 94 ? -27.042 -1.265 16.928 1.00 38.41 94 SER A CA 1
ATOM 739 C C . SER A 1 94 ? -27.031 0.038 16.132 1.00 38.41 94 SER A C 1
ATOM 741 O O . SER A 1 94 ? -27.719 0.163 15.125 1.00 38.41 94 SER A O 1
ATOM 743 N N . THR A 1 95 ? -26.116 0.938 16.467 1.00 45.06 95 THR A N 1
ATOM 744 C CA . THR A 1 95 ? -25.384 1.621 15.400 1.00 45.06 95 THR A CA 1
ATOM 745 C C . THR A 1 95 ? -23.895 1.533 15.681 1.00 45.06 95 THR A C 1
ATOM 747 O O . THR A 1 95 ? -23.238 2.520 15.993 1.00 45.06 95 THR A O 1
ATOM 750 N N . ALA A 1 96 ? -23.338 0.361 15.377 1.00 48.06 96 ALA A N 1
ATOM 751 C CA . ALA A 1 96 ? -22.090 0.274 14.616 1.00 48.06 96 ALA A CA 1
ATOM 752 C C . ALA A 1 96 ? -22.244 0.972 13.236 1.00 48.06 96 ALA A C 1
ATOM 754 O O . ALA A 1 96 ? -21.830 0.458 12.202 1.00 48.06 96 ALA A O 1
ATOM 755 N N . ALA A 1 97 ? -22.926 2.123 13.199 1.00 48.94 97 ALA A N 1
ATOM 756 C CA . ALA A 1 97 ? -23.014 2.983 12.046 1.00 48.94 97 ALA A CA 1
ATOM 757 C C . ALA A 1 97 ? -21.611 3.518 11.879 1.00 48.94 97 ALA A C 1
ATOM 759 O O . ALA A 1 97 ? -21.194 4.313 12.713 1.00 48.94 97 ALA A O 1
ATOM 760 N N . LEU A 1 98 ? -20.908 2.993 10.870 1.00 56.78 98 LEU A N 1
ATOM 761 C CA . LEU A 1 98 ? -19.786 3.610 10.163 1.00 56.78 98 LEU A CA 1
ATOM 762 C C . LEU A 1 98 ? -19.251 4.853 10.881 1.00 56.78 98 LEU A C 1
ATOM 764 O O . LEU A 1 98 ? -19.481 5.980 10.435 1.00 56.78 98 LEU A O 1
ATOM 768 N N . THR A 1 99 ? -18.583 4.636 12.017 1.00 71.81 99 THR A N 1
ATOM 769 C CA . THR A 1 99 ? -17.834 5.694 12.681 1.00 71.81 99 THR A CA 1
ATOM 770 C C . THR A 1 99 ? -16.759 6.137 11.702 1.00 71.81 99 THR A C 1
ATOM 772 O O . THR A 1 99 ? -16.323 5.351 10.852 1.00 71.81 99 THR A O 1
ATOM 775 N N . ASP A 1 100 ? -16.354 7.399 11.766 1.00 77.25 100 ASP A N 1
ATOM 776 C CA . ASP A 1 100 ? -15.337 7.897 10.840 1.00 77.25 100 ASP A CA 1
ATOM 777 C C . ASP A 1 100 ? -14.029 7.087 10.968 1.00 77.25 100 ASP A C 1
ATOM 779 O O . ASP A 1 100 ? -13.408 6.767 9.958 1.00 77.25 100 ASP A O 1
ATOM 783 N N . ASP A 1 101 ? -13.735 6.575 12.165 1.00 85.94 101 ASP A N 1
ATOM 784 C CA . ASP A 1 101 ? -12.667 5.609 12.459 1.00 85.94 101 ASP A CA 1
ATOM 785 C C . ASP A 1 101 ? -12.774 4.301 11.652 1.00 85.94 101 ASP A C 1
ATOM 787 O O . ASP A 1 101 ? -11.800 3.829 11.058 1.00 85.94 101 ASP A O 1
ATOM 791 N N . ASN A 1 102 ? -13.978 3.722 11.562 1.00 86.50 102 ASN A N 1
ATOM 792 C CA . ASN A 1 102 ? -14.218 2.522 10.757 1.00 86.50 102 ASN A CA 1
ATOM 793 C C . ASN A 1 102 ? -14.034 2.798 9.265 1.00 86.50 102 ASN A C 1
ATOM 795 O O . ASN A 1 102 ? -13.511 1.944 8.550 1.00 86.50 102 ASN A O 1
ATOM 799 N N . LYS A 1 103 ? -14.413 3.990 8.789 1.00 89.31 103 LYS A N 1
ATOM 800 C CA . LYS A 1 103 ? -14.183 4.381 7.391 1.00 89.31 103 LYS A CA 1
ATOM 801 C C . LYS A 1 103 ? -12.693 4.520 7.090 1.00 89.31 103 LYS A C 1
ATOM 803 O O . LYS A 1 103 ? -12.267 4.084 6.025 1.00 89.31 103 LYS A O 1
ATOM 808 N N . ILE A 1 104 ? -11.906 5.075 8.015 1.00 91.31 104 ILE A N 1
ATOM 809 C CA . ILE A 1 104 ? -10.449 5.206 7.857 1.00 91.31 104 ILE A CA 1
ATOM 810 C C . ILE A 1 104 ? -9.805 3.824 7.718 1.00 91.31 104 ILE A C 1
ATOM 812 O O . ILE A 1 104 ? -9.090 3.576 6.748 1.00 91.31 104 ILE A O 1
ATOM 816 N N . ARG A 1 105 ? -10.118 2.892 8.627 1.00 92.75 105 ARG A N 1
ATOM 817 C CA . ARG A 1 105 ? -9.626 1.506 8.543 1.00 92.75 105 ARG A CA 1
ATOM 818 C C . ARG A 1 105 ? -10.023 0.818 7.241 1.00 92.75 105 ARG A C 1
ATOM 820 O O . ARG A 1 105 ? -9.169 0.233 6.583 1.00 92.75 105 ARG A O 1
ATOM 827 N N . MET A 1 106 ? -11.291 0.927 6.841 1.00 93.12 106 MET A N 1
ATOM 828 C CA . MET A 1 106 ? -11.766 0.359 5.574 1.00 93.12 106 MET A CA 1
ATOM 829 C C . MET A 1 106 ? -11.027 0.940 4.364 1.00 93.12 106 MET A C 1
ATOM 831 O O . MET A 1 106 ? -10.674 0.200 3.449 1.00 93.12 106 MET A O 1
ATOM 835 N N . GLN A 1 107 ? -10.761 2.249 4.347 1.00 94.62 107 GLN A N 1
ATOM 836 C CA . GLN A 1 107 ? -10.005 2.865 3.259 1.00 94.62 107 GLN A CA 1
ATOM 837 C C . GLN A 1 107 ? -8.572 2.326 3.199 1.00 94.62 107 GLN A C 1
ATOM 839 O O . GLN A 1 107 ? -8.115 1.964 2.119 1.00 94.62 107 GLN A O 1
ATOM 844 N N . ILE A 1 108 ? -7.892 2.204 4.345 1.00 95.38 108 ILE A N 1
ATOM 845 C CA . ILE A 1 108 ? -6.538 1.630 4.410 1.00 95.38 108 ILE A CA 1
ATOM 846 C C . ILE A 1 108 ? -6.539 0.185 3.896 1.00 95.38 108 ILE A C 1
ATOM 848 O O . ILE A 1 108 ? -5.656 -0.184 3.130 1.00 95.38 108 ILE A O 1
ATOM 852 N N . GLN A 1 109 ? -7.558 -0.618 4.214 1.00 95.12 109 GLN A N 1
ATOM 853 C CA . GLN A 1 109 ? -7.694 -1.975 3.664 1.00 95.12 109 GLN A CA 1
ATOM 854 C C . GLN A 1 109 ? -7.811 -1.974 2.140 1.00 95.12 109 GLN A C 1
ATOM 856 O O . GLN A 1 109 ? -7.138 -2.753 1.465 1.00 95.12 109 GLN A O 1
ATOM 861 N N . HIS A 1 110 ? -8.668 -1.116 1.583 1.00 95.62 110 HIS A N 1
ATOM 862 C CA . HIS A 1 110 ? -8.812 -0.998 0.133 1.00 95.62 110 HIS A CA 1
ATOM 863 C C . HIS A 1 110 ? -7.504 -0.567 -0.534 1.00 95.62 110 HIS A C 1
ATOM 865 O O . HIS A 1 110 ? -7.136 -1.137 -1.563 1.00 95.62 110 HIS A O 1
ATOM 871 N N . ASP A 1 111 ? -6.795 0.380 0.074 1.00 96.94 111 ASP A N 1
ATOM 872 C CA . ASP A 1 111 ? -5.515 0.878 -0.416 1.00 96.94 111 ASP A CA 1
ATOM 873 C C . ASP A 1 111 ? -4.445 -0.214 -0.385 1.00 96.94 111 ASP A C 1
ATOM 875 O O . ASP A 1 111 ? -3.837 -0.482 -1.416 1.00 96.94 111 ASP A O 1
ATOM 879 N N . VAL A 1 112 ? -4.270 -0.910 0.741 1.00 97.12 112 VAL A N 1
ATOM 880 C CA . VAL A 1 112 ? -3.282 -1.991 0.899 1.00 97.12 112 VAL A CA 1
ATOM 881 C C . VAL A 1 112 ? -3.547 -3.150 -0.059 1.00 97.12 112 VAL A C 1
ATOM 883 O O . VAL A 1 112 ? -2.616 -3.679 -0.672 1.00 97.12 112 VAL A O 1
ATOM 886 N N . ASN A 1 113 ? -4.813 -3.541 -0.229 1.00 96.56 113 ASN A N 1
ATOM 887 C CA . ASN A 1 113 ? -5.176 -4.619 -1.146 1.00 96.56 113 ASN A CA 1
ATOM 888 C C . ASN A 1 113 ? -4.863 -4.245 -2.602 1.00 96.56 113 ASN A C 1
ATOM 890 O O . ASN A 1 113 ? -4.322 -5.068 -3.343 1.00 96.56 113 ASN A O 1
ATOM 894 N N . ALA A 1 114 ? -5.169 -3.010 -3.011 1.00 97.12 114 ALA A N 1
ATOM 895 C CA . ALA A 1 114 ? -4.831 -2.530 -4.347 1.00 97.12 114 ALA A CA 1
ATOM 896 C C . ALA A 1 114 ? -3.321 -2.387 -4.534 1.00 97.12 114 ALA A C 1
ATOM 898 O O . ALA A 1 114 ? -2.799 -2.868 -5.530 1.00 97.12 114 ALA A O 1
ATOM 899 N N . TYR A 1 115 ? -2.615 -1.830 -3.551 1.00 98.00 115 TYR A N 1
ATOM 900 C CA . TYR A 1 115 ? -1.159 -1.700 -3.560 1.00 98.00 115 TYR A CA 1
ATOM 901 C C . TYR A 1 115 ? -0.484 -3.056 -3.780 1.00 98.00 115 TYR A C 1
ATOM 903 O O . TYR A 1 115 ? 0.330 -3.218 -4.686 1.00 98.00 115 TYR A O 1
ATOM 911 N N . THR A 1 116 ? -0.864 -4.053 -2.980 1.00 97.44 116 THR A N 1
ATOM 912 C CA . THR A 1 116 ? -0.310 -5.411 -3.069 1.00 97.44 116 THR A CA 1
ATOM 913 C C . THR A 1 116 ? -0.627 -6.052 -4.421 1.00 97.44 116 THR A C 1
ATOM 915 O O . THR A 1 116 ? 0.216 -6.733 -5.004 1.00 97.44 116 THR A O 1
ATOM 918 N N . SER A 1 117 ? -1.835 -5.817 -4.942 1.00 97.19 117 SER A N 1
ATOM 919 C CA . SER A 1 117 ? -2.2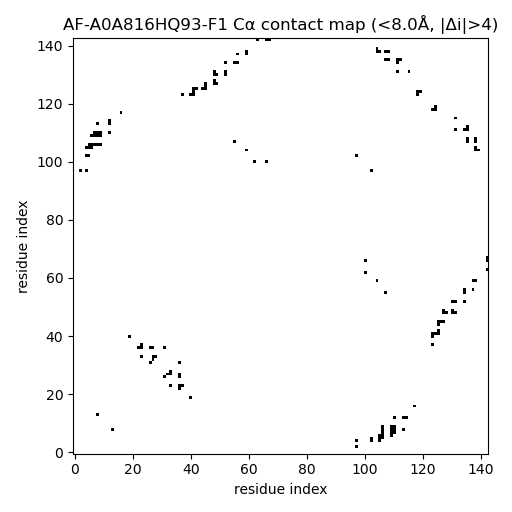44 -6.322 -6.256 1.00 97.19 117 SER A CA 1
ATOM 920 C C . SER A 1 117 ? -1.434 -5.686 -7.385 1.00 97.19 117 SER A C 1
ATOM 922 O O . SER A 1 117 ? -0.985 -6.399 -8.273 1.00 97.19 117 SER A O 1
ATOM 924 N N . GLU A 1 118 ? -1.199 -4.375 -7.339 1.00 97.31 118 GLU A N 1
ATOM 925 C CA . GLU A 1 118 ? -0.413 -3.658 -8.347 1.00 97.31 118 GLU A CA 1
ATOM 926 C C . GLU A 1 118 ? 1.067 -4.057 -8.325 1.00 97.31 118 GLU A C 1
ATOM 928 O O . GLU A 1 118 ? 1.635 -4.311 -9.385 1.00 97.31 118 GLU A O 1
ATOM 933 N N . LEU A 1 119 ? 1.681 -4.213 -7.142 1.00 97.12 119 LEU A N 1
ATOM 934 C CA . LEU A 1 119 ? 3.040 -4.764 -7.032 1.00 97.12 119 LEU A CA 1
ATOM 935 C C . LEU A 1 119 ? 3.141 -6.126 -7.721 1.00 97.12 119 LEU A C 1
ATOM 937 O O . LEU A 1 119 ? 4.059 -6.357 -8.502 1.00 97.12 119 LEU A O 1
ATOM 941 N N . LYS A 1 120 ? 2.165 -7.007 -7.477 1.00 96.69 120 LYS A N 1
ATOM 942 C CA . LYS A 1 120 ? 2.115 -8.329 -8.104 1.00 96.69 120 LYS A CA 1
ATOM 943 C C . LYS A 1 120 ? 1.889 -8.247 -9.615 1.00 96.69 120 LYS A C 1
ATOM 945 O O . LYS A 1 120 ? 2.542 -8.971 -10.356 1.00 96.69 120 LYS A O 1
ATOM 950 N N . ASN A 1 121 ? 0.983 -7.386 -10.076 1.00 96.06 121 ASN A N 1
ATOM 951 C CA . ASN A 1 121 ? 0.687 -7.212 -11.501 1.00 96.06 121 ASN A CA 1
ATOM 952 C C . ASN A 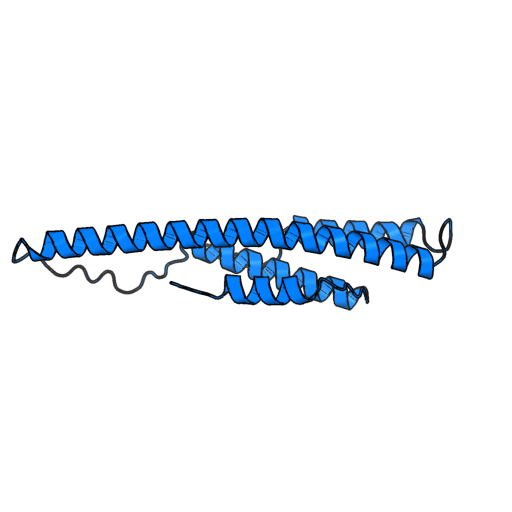1 121 ? 1.901 -6.692 -12.279 1.00 96.06 121 ASN A C 1
ATOM 954 O O . ASN A 1 121 ? 2.105 -7.075 -13.426 1.00 96.06 121 ASN A O 1
ATOM 958 N N . LEU A 1 122 ? 2.700 -5.834 -11.645 1.00 94.38 122 LEU A N 1
ATOM 959 C CA . LEU A 1 122 ? 3.950 -5.315 -12.193 1.00 94.38 122 LEU A CA 1
ATOM 960 C C . LEU A 1 122 ? 5.147 -6.226 -11.919 1.00 94.38 122 LEU A C 1
ATOM 962 O O . LEU A 1 122 ? 6.258 -5.892 -12.327 1.00 94.38 122 LEU A O 1
ATOM 966 N N . ASP A 1 123 ? 4.940 -7.362 -11.247 1.00 95.56 123 ASP A N 1
ATOM 967 C CA . ASP A 1 123 ? 5.974 -8.330 -10.882 1.00 95.56 123 ASP A CA 1
ATOM 968 C C . ASP A 1 123 ? 7.128 -7.693 -10.069 1.00 95.56 123 ASP A C 1
ATOM 970 O O . ASP A 1 123 ? 8.305 -8.017 -10.217 1.00 95.56 123 ASP A O 1
ATOM 974 N N . ILE A 1 124 ? 6.803 -6.706 -9.233 1.00 95.50 124 ILE A N 1
ATOM 975 C CA . ILE A 1 124 ? 7.764 -5.990 -8.392 1.00 95.50 124 ILE A CA 1
ATOM 976 C C . ILE A 1 124 ? 7.849 -6.689 -7.037 1.00 95.50 124 ILE A C 1
ATOM 978 O O . ILE A 1 124 ? 6.869 -6.770 -6.294 1.00 95.50 124 ILE A O 1
ATOM 982 N N . HIS A 1 125 ? 9.053 -7.145 -6.703 1.00 94.81 125 HIS A N 1
ATOM 983 C CA . HIS A 1 125 ? 9.352 -7.818 -5.447 1.00 94.81 125 HIS A CA 1
ATOM 984 C C . HIS A 1 125 ? 10.147 -6.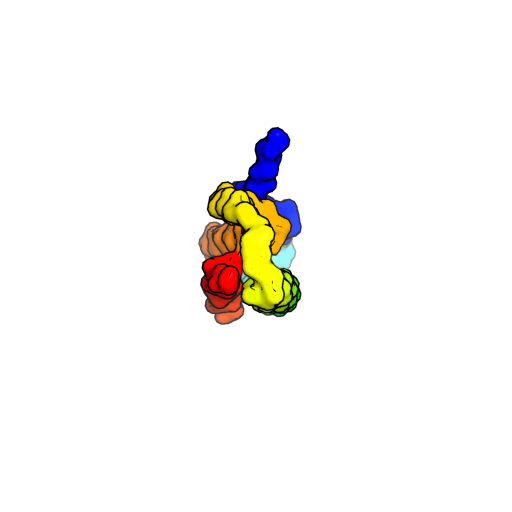882 -4.546 1.00 94.81 125 HIS A C 1
ATOM 986 O O . HIS A 1 125 ? 11.242 -6.457 -4.897 1.00 94.81 125 HIS A O 1
ATOM 992 N N . ILE A 1 126 ? 9.583 -6.566 -3.385 1.00 96.81 126 ILE A N 1
ATOM 993 C CA . ILE A 1 126 ? 10.193 -5.679 -2.395 1.00 96.81 126 ILE A CA 1
ATOM 994 C C . ILE A 1 126 ? 10.401 -6.424 -1.075 1.00 96.81 126 ILE A C 1
ATOM 996 O O . ILE A 1 126 ? 9.531 -7.185 -0.630 1.00 96.81 126 ILE A O 1
ATOM 1000 N N . GLU A 1 127 ? 11.539 -6.178 -0.430 1.00 96.56 127 GLU A N 1
ATOM 1001 C CA . GLU A 1 127 ? 11.895 -6.767 0.870 1.00 96.56 127 GLU A CA 1
ATOM 1002 C C . GLU A 1 127 ? 10.876 -6.371 1.945 1.00 96.56 127 GLU A C 1
ATOM 1004 O O . GLU A 1 127 ? 10.487 -7.169 2.796 1.00 96.56 127 GLU A O 1
ATOM 1009 N N . SER A 1 128 ? 10.371 -5.140 1.861 1.00 95.12 128 SER A N 1
ATOM 1010 C CA . SER A 1 12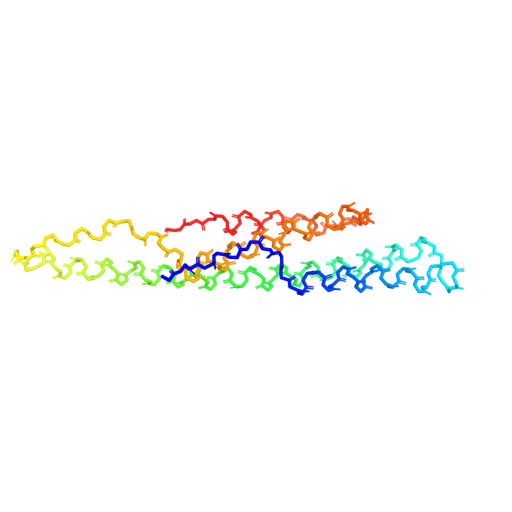8 ? 9.395 -4.583 2.797 1.00 95.12 128 SER A CA 1
ATOM 1011 C C . SER A 1 128 ? 7.938 -5.003 2.545 1.00 95.12 128 SER A C 1
ATOM 1013 O O . SER A 1 128 ? 7.027 -4.461 3.173 1.00 95.12 128 SER A O 1
ATOM 1015 N N . SER A 1 129 ? 7.682 -5.986 1.674 1.00 94.69 129 SER A N 1
ATOM 1016 C CA . SER A 1 129 ? 6.323 -6.459 1.346 1.00 94.69 129 SER A CA 1
ATOM 1017 C C . SER A 1 129 ? 5.526 -6.939 2.568 1.00 94.69 129 SER A C 1
ATOM 1019 O O . SER A 1 129 ? 4.312 -6.737 2.636 1.00 94.69 129 SER A O 1
ATOM 1021 N N . ASN A 1 130 ? 6.196 -7.499 3.579 1.00 96.44 130 ASN A N 1
ATOM 1022 C CA . ASN A 1 130 ? 5.571 -7.924 4.834 1.00 96.44 130 ASN A CA 1
ATOM 1023 C C . ASN A 1 130 ? 4.890 -6.771 5.595 1.00 96.44 130 ASN A C 1
ATOM 1025 O O . ASN A 1 130 ? 3.910 -7.005 6.303 1.00 96.44 130 ASN A O 1
ATOM 1029 N N . LYS A 1 131 ? 5.360 -5.527 5.426 1.00 96.75 131 LYS A N 1
ATOM 1030 C CA . LYS A 1 131 ? 4.757 -4.337 6.042 1.00 96.75 131 LYS A CA 1
ATOM 1031 C C . LYS A 1 131 ? 3.315 -4.117 5.581 1.00 96.75 131 LYS A C 1
ATOM 1033 O O . LYS A 1 131 ? 2.480 -3.699 6.378 1.00 96.75 131 LYS A O 1
ATOM 1038 N N . LEU A 1 132 ? 3.003 -4.438 4.323 1.00 96.50 132 LEU A N 1
ATOM 1039 C CA . LEU A 1 132 ? 1.641 -4.346 3.788 1.00 96.50 132 LEU A CA 1
ATOM 1040 C C . LEU A 1 132 ? 0.711 -5.363 4.464 1.00 96.50 132 LEU A C 1
ATOM 1042 O O . LEU A 1 132 ? -0.420 -5.027 4.809 1.00 96.50 132 LEU A O 1
ATOM 1046 N N . THR A 1 133 ? 1.198 -6.579 4.726 1.00 95.69 133 THR A N 1
ATOM 1047 C CA . THR A 1 133 ? 0.446 -7.600 5.473 1.00 95.69 133 THR A CA 1
ATOM 1048 C C . THR A 1 133 ? 0.150 -7.139 6.896 1.00 95.69 133 THR A C 1
ATOM 1050 O O . THR A 1 133 ? -1.007 -7.172 7.309 1.00 95.69 133 THR A O 1
ATOM 1053 N N . ILE A 1 134 ? 1.168 -6.637 7.605 1.00 96.31 134 ILE A N 1
ATOM 1054 C CA . ILE A 1 134 ? 1.019 -6.102 8.967 1.00 96.31 134 ILE A CA 1
ATOM 1055 C C . ILE A 1 134 ? -0.030 -4.988 8.984 1.00 96.31 134 ILE A C 1
ATOM 1057 O O . ILE A 1 134 ? -0.954 -5.022 9.790 1.00 96.31 134 ILE A O 1
ATOM 1061 N N . LEU A 1 135 ? 0.050 -4.036 8.050 1.00 95.56 135 LEU A N 1
ATOM 1062 C CA . LEU A 1 135 ? -0.888 -2.918 7.991 1.00 95.56 135 LEU A CA 1
ATOM 1063 C C . LEU A 1 135 ? -2.334 -3.376 7.720 1.00 95.56 135 LEU A C 1
ATOM 1065 O O . LEU A 1 135 ? -3.286 -2.836 8.290 1.00 95.56 135 LEU A O 1
ATOM 1069 N N . ASN A 1 136 ? -2.512 -4.402 6.882 1.00 94.12 136 ASN A N 1
ATOM 1070 C CA . ASN A 1 136 ? -3.824 -4.999 6.638 1.00 94.12 136 ASN A CA 1
ATOM 1071 C C . ASN A 1 136 ? -4.387 -5.651 7.910 1.00 94.12 136 ASN A C 1
ATOM 1073 O O . ASN A 1 136 ? -5.566 -5.486 8.217 1.00 94.12 136 ASN A O 1
ATOM 1077 N N . GLU A 1 137 ? -3.553 -6.356 8.674 1.00 94.62 137 GLU A N 1
ATOM 1078 C CA . GLU A 1 137 ? -3.9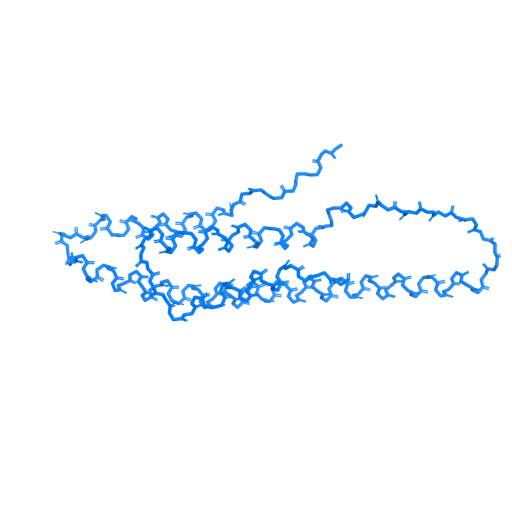43 -6.957 9.952 1.00 94.62 137 GLU A CA 1
ATOM 1079 C C . GLU A 1 137 ? -4.288 -5.893 11.002 1.00 94.62 137 GLU A C 1
ATOM 1081 O O . GLU A 1 137 ? -5.368 -5.953 11.591 1.00 94.62 137 GLU A O 1
ATOM 1086 N N . GLU A 1 138 ? -3.443 -4.872 11.177 1.00 92.94 138 GLU A N 1
ATOM 1087 C CA . GLU A 1 138 ? -3.682 -3.763 12.112 1.00 92.94 138 GLU A CA 1
ATOM 1088 C C . GLU A 1 138 ? -5.002 -3.045 11.816 1.00 92.94 138 GLU A C 1
ATOM 1090 O O . GLU A 1 138 ? -5.782 -2.758 12.725 1.00 92.94 138 GLU A O 1
ATOM 1095 N N . SER A 1 139 ? -5.309 -2.819 10.537 1.00 90.75 139 SER A N 1
ATOM 1096 C CA . SER A 1 139 ? -6.555 -2.170 10.122 1.00 90.75 139 SER A CA 1
ATOM 1097 C C . SER A 1 139 ? -7.820 -2.993 10.419 1.00 90.75 139 SER A C 1
ATOM 1099 O O . SER A 1 139 ? -8.927 -2.462 10.332 1.00 90.75 139 SER A O 1
ATOM 1101 N N . ARG A 1 140 ? -7.697 -4.291 10.729 1.00 89.00 140 ARG A N 1
ATOM 1102 C CA . ARG A 1 140 ? -8.826 -5.176 11.072 1.00 89.00 140 ARG A CA 1
ATOM 1103 C C . ARG A 1 140 ? -9.093 -5.252 12.569 1.00 89.00 140 ARG A C 1
ATOM 1105 O O . ARG A 1 140 ? -10.169 -5.708 12.955 1.00 89.00 140 ARG A O 1
ATOM 1112 N N . LEU A 1 141 ? -8.144 -4.828 13.400 1.00 79.12 141 LEU A N 1
ATOM 1113 C CA . LEU A 1 141 ? -8.306 -4.848 14.846 1.00 79.12 141 LEU A CA 1
ATOM 1114 C C . LEU A 1 141 ? -9.360 -3.811 15.261 1.00 79.12 141 LEU A C 1
ATOM 1116 O O . LEU A 1 141 ? -9.251 -2.628 14.943 1.00 79.12 141 LEU A O 1
ATOM 1120 N N . GLN A 1 142 ? -10.393 -4.278 15.962 1.00 64.38 142 GLN A N 1
ATOM 1121 C CA . GLN A 1 142 ? -11.396 -3.444 16.631 1.00 64.38 142 GLN A CA 1
ATOM 1122 C C . GLN A 1 142 ? -11.168 -3.512 18.147 1.00 64.38 142 GLN A C 1
ATOM 1124 O O . GLN A 1 142 ? -10.740 -4.553 18.653 1.00 64.38 142 GLN A O 1
ATOM 1129 N N . ILE A 1 143 ? -11.460 -2.415 18.852 1.00 56.44 143 ILE A N 1
ATOM 1130 C CA . ILE A 1 143 ? -11.487 -2.328 20.325 1.00 56.44 143 ILE A CA 1
ATOM 1131 C C . ILE A 1 143 ? -12.930 -2.295 20.834 1.00 56.44 143 ILE A C 1
ATOM 1133 O O . ILE A 1 143 ? -13.775 -1.645 20.177 1.00 56.44 143 ILE A O 1
#

Nearest PDB structures (foldseek):
  5sv0-assembly1_B  TM=3.318E-01  e=6.502E+00  Escherichia coli DH1
  5sv0-assembly2_J  TM=2.918E-01  e=5.205E+00  Escherichia coli DH1